Protein AF-A0A428MPU1-F1 (afdb_monomer_lite)

Sequence (63 aa):
MRPEIIFRAKEIITNKYMLCQSVAKATRRLHISSTNTQETINSAFERIASGSETFILAQGVGV

pLDDT: mean 83.44, std 10.85, range [50.03, 92.44]

Foldseek 3Di:
DDVVLVVLLCVQVVPPVLSVLLLVVQLVVQDDPPDDSVVSSSVSSNCSSVVPVVSSVVSVDDD

Organism: NCBI:txid570835

Radius of gyration: 10.77 Å; chains: 1; bounding box: 26×21×28 Å

Structure (mmCIF, N/CA/C/O backbone):
data_AF-A0A428MPU1-F1
#
_entry.id   AF-A0A428MPU1-F1
#
loop_
_atom_site.group_PDB
_atom_site.id
_atom_site.type_symbol
_atom_site.label_atom_id
_atom_site.label_alt_id
_atom_site.label_comp_id
_atom_site.label_asym_id
_atom_site.label_entity_id
_atom_site.label_seq_id
_atom_site.pdbx_PDB_ins_code
_atom_site.Cartn_x
_atom_site.Cartn_y
_atom_site.Cartn_z
_atom_site.occupancy
_atom_site.B_iso_or_equiv
_atom_site.auth_seq_id
_atom_site.auth_comp_id
_atom_site.auth_asym_id
_atom_site.auth_atom_id
_atom_site.pdbx_PDB_model_num
ATOM 1 N N . MET A 1 1 ? -3.366 8.606 -9.420 1.00 64.19 1 MET A N 1
ATOM 2 C CA . MET A 1 1 ? -3.843 8.201 -8.084 1.00 64.19 1 MET A CA 1
ATOM 3 C C . MET A 1 1 ? -5.351 8.039 -8.157 1.00 64.19 1 MET A C 1
ATOM 5 O O . MET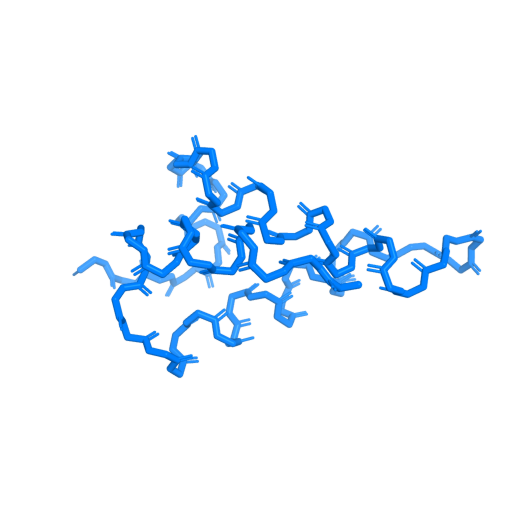 A 1 1 ? -6.024 9.019 -8.448 1.00 64.19 1 MET A O 1
ATOM 9 N N . ARG A 1 2 ? -5.864 6.810 -8.015 1.00 81.69 2 ARG A N 1
ATOM 10 C CA . ARG A 1 2 ? -7.294 6.492 -8.191 1.00 81.69 2 ARG A CA 1
ATOM 11 C C . ARG A 1 2 ? -7.970 6.285 -6.826 1.00 81.69 2 ARG A C 1
ATOM 13 O O . ARG A 1 2 ? -7.505 5.429 -6.071 1.00 81.69 2 ARG A O 1
ATOM 20 N N . PRO A 1 3 ? -9.023 7.049 -6.479 1.00 86.38 3 PRO A N 1
ATOM 21 C CA . PRO A 1 3 ? -9.602 7.033 -5.134 1.00 86.38 3 PRO A CA 1
ATOM 22 C C . PRO A 1 3 ? -10.212 5.676 -4.767 1.00 86.38 3 PRO A C 1
ATOM 24 O O . PRO A 1 3 ? -10.040 5.221 -3.640 1.00 86.38 3 PRO A O 1
ATOM 27 N N . GLU A 1 4 ? -10.843 4.989 -5.720 1.00 92.00 4 GLU A N 1
ATOM 28 C CA . GLU A 1 4 ? -11.449 3.662 -5.530 1.00 92.00 4 GLU A CA 1
ATOM 29 C C . GLU A 1 4 ? -10.470 2.612 -4.968 1.00 92.00 4 GLU A C 1
ATOM 31 O O . GLU A 1 4 ? -10.830 1.822 -4.099 1.00 92.00 4 GLU A O 1
ATOM 36 N N . ILE A 1 5 ? -9.208 2.641 -5.407 1.00 90.19 5 ILE A N 1
ATOM 37 C CA . ILE A 1 5 ? -8.180 1.673 -5.010 1.00 90.19 5 ILE A CA 1
ATOM 38 C C . ILE A 1 5 ? -7.731 1.947 -3.573 1.00 90.19 5 ILE A C 1
ATOM 40 O O . ILE A 1 5 ? -7.503 1.022 -2.800 1.00 90.19 5 ILE A O 1
ATOM 44 N N . ILE A 1 6 ? -7.658 3.223 -3.188 1.00 90.00 6 ILE A N 1
ATOM 45 C CA . ILE A 1 6 ? -7.314 3.629 -1.821 1.00 90.00 6 ILE A CA 1
ATOM 46 C C . ILE A 1 6 ? -8.408 3.183 -0.854 1.00 90.00 6 ILE A C 1
ATOM 48 O O . ILE A 1 6 ? -8.092 2.682 0.223 1.00 90.00 6 ILE A O 1
ATOM 52 N N . PHE A 1 7 ? -9.681 3.342 -1.235 1.00 91.69 7 PHE A N 1
ATOM 53 C CA . PHE A 1 7 ? -10.803 2.871 -0.426 1.00 91.69 7 PHE A CA 1
ATOM 54 C C . PHE A 1 7 ? -10.726 1.361 -0.197 1.00 91.69 7 PHE A C 1
ATOM 56 O O . PHE A 1 7 ? -10.755 0.942 0.956 1.00 91.69 7 PHE A O 1
ATOM 63 N N . ARG A 1 8 ? -10.502 0.568 -1.251 1.00 91.44 8 ARG A N 1
ATOM 64 C CA . ARG A 1 8 ? -10.340 -0.891 -1.129 1.00 91.44 8 ARG A CA 1
ATOM 65 C C . ARG A 1 8 ? -9.122 -1.287 -0.293 1.00 91.44 8 ARG A C 1
ATOM 67 O O . ARG A 1 8 ? -9.208 -2.141 0.578 1.00 91.44 8 ARG A O 1
ATOM 74 N N . ALA A 1 9 ? -7.978 -0.633 -0.490 1.00 90.56 9 ALA A N 1
ATOM 75 C CA . ALA A 1 9 ? -6.775 -0.904 0.301 1.00 90.56 9 ALA A CA 1
ATOM 76 C C . ALA A 1 9 ? -6.963 -0.583 1.796 1.00 90.56 9 ALA A C 1
ATOM 78 O O . ALA A 1 9 ? -6.357 -1.223 2.654 1.00 90.56 9 ALA A O 1
ATOM 79 N N . LYS A 1 10 ? -7.814 0.397 2.114 1.00 91.25 10 LYS A N 1
ATOM 80 C CA . LYS A 1 10 ? -8.166 0.781 3.484 1.00 91.25 10 LYS A CA 1
ATOM 81 C C . LYS A 1 10 ? -9.099 -0.231 4.164 1.00 91.25 10 LYS A C 1
ATOM 83 O O . LYS A 1 10 ? -9.093 -0.307 5.389 1.00 91.25 10 LYS A O 1
ATOM 88 N N . GLU A 1 11 ? -9.860 -1.018 3.403 1.00 91.12 11 GLU A N 1
ATOM 89 C CA . GLU A 1 11 ? -10.607 -2.165 3.946 1.00 91.12 11 GLU A CA 1
ATOM 90 C C . GLU A 1 11 ? -9.657 -3.277 4.415 1.00 91.12 11 GLU A C 1
ATOM 92 O O . GLU A 1 11 ? -9.939 -3.935 5.410 1.00 91.12 11 GLU A O 1
ATOM 97 N N . ILE A 1 12 ? -8.498 -3.425 3.762 1.00 90.06 12 ILE A N 1
ATOM 98 C CA . ILE A 1 12 ? -7.456 -4.392 4.146 1.00 90.06 12 ILE A CA 1
ATOM 99 C C . ILE A 1 12 ? -6.595 -3.870 5.305 1.00 90.06 12 ILE A C 1
ATOM 101 O O . ILE A 1 12 ? -6.337 -4.590 6.264 1.00 90.06 12 ILE A O 1
ATOM 105 N N . ILE A 1 13 ? -6.143 -2.612 5.236 1.00 88.50 13 ILE A N 1
ATOM 106 C CA . ILE A 1 13 ? -5.370 -1.962 6.303 1.00 88.50 13 ILE A CA 1
ATOM 107 C C . ILE A 1 13 ? -6.167 -0.770 6.833 1.00 88.50 13 ILE A C 1
ATOM 109 O O . ILE A 1 13 ? -6.075 0.348 6.321 1.00 88.50 13 ILE A O 1
ATOM 113 N N . THR A 1 14 ? -6.924 -0.996 7.906 1.00 87.88 14 THR A N 1
ATOM 114 C CA . THR A 1 14 ? -7.819 0.017 8.490 1.00 87.88 14 THR A CA 1
ATOM 115 C C . THR A 1 14 ? -7.053 1.198 9.092 1.00 87.88 14 THR A C 1
ATOM 117 O O . THR A 1 14 ? -7.508 2.346 9.048 1.00 87.88 14 THR A O 1
ATOM 120 N N . ASN A 1 15 ? -5.857 0.946 9.637 1.00 89.94 15 ASN A N 1
ATOM 121 C CA . ASN A 1 15 ? -5.004 2.000 10.174 1.00 89.94 15 ASN A CA 1
ATOM 122 C C . ASN A 1 15 ? -4.346 2.795 9.033 1.00 89.94 15 ASN A C 1
ATOM 124 O O . ASN A 1 15 ? -3.413 2.331 8.376 1.00 89.94 15 ASN A O 1
ATOM 128 N N . LYS A 1 16 ? -4.784 4.046 8.851 1.00 90.50 16 LYS A N 1
ATOM 129 C CA . LYS A 1 16 ? -4.284 4.943 7.794 1.00 90.50 16 LYS A CA 1
ATOM 130 C C . LYS A 1 16 ? -2.765 5.160 7.821 1.00 90.50 16 LYS A C 1
ATOM 132 O O . LYS A 1 16 ? -2.159 5.324 6.767 1.00 90.50 16 LYS A O 1
ATOM 137 N N . TYR A 1 17 ? -2.136 5.156 8.997 1.00 90.00 17 TYR A N 1
ATOM 138 C CA . TYR A 1 17 ? -0.689 5.346 9.122 1.00 90.00 17 TYR A CA 1
ATOM 139 C C . TYR A 1 17 ? 0.072 4.092 8.687 1.00 90.00 17 TYR A C 1
ATOM 141 O O . TYR A 1 17 ? 1.087 4.196 7.999 1.00 90.00 17 TYR A O 1
ATOM 149 N N . MET A 1 18 ? -0.439 2.908 9.032 1.00 89.31 18 MET A N 1
ATOM 150 C CA . MET A 1 18 ? 0.107 1.632 8.559 1.00 89.31 18 MET A CA 1
ATOM 151 C C . MET A 1 18 ? -0.067 1.481 7.048 1.00 89.31 18 MET A C 1
ATOM 153 O O . MET A 1 18 ? 0.866 1.054 6.368 1.00 89.31 18 MET A O 1
ATOM 157 N N . LEU A 1 19 ? -1.214 1.902 6.507 1.00 89.81 19 LEU A N 1
ATOM 158 C CA . LEU A 1 19 ? -1.466 1.911 5.067 1.00 89.81 19 LEU A CA 1
ATOM 159 C C . LEU A 1 19 ? -0.436 2.786 4.341 1.00 89.81 19 LEU A C 1
ATOM 161 O O . LEU A 1 19 ? 0.242 2.307 3.436 1.00 89.81 19 LEU A O 1
ATOM 165 N N . CYS A 1 20 ? -0.245 4.034 4.779 1.00 91.75 20 CYS A N 1
ATOM 166 C CA . CYS A 1 20 ? 0.740 4.937 4.177 1.00 91.75 20 CYS A CA 1
ATOM 167 C C . CYS A 1 20 ? 2.172 4.383 4.245 1.00 91.75 20 CYS A C 1
ATOM 169 O O . CYS A 1 20 ? 2.900 4.443 3.255 1.00 91.75 20 CYS A O 1
ATOM 171 N N . GLN A 1 21 ? 2.581 3.810 5.381 1.00 90.19 21 GLN A N 1
ATOM 172 C CA . GLN A 1 21 ? 3.908 3.199 5.523 1.00 90.19 21 GLN A CA 1
ATOM 173 C C . GLN A 1 21 ? 4.091 1.997 4.591 1.00 90.19 21 GLN A C 1
ATOM 175 O O . GLN A 1 21 ? 5.120 1.875 3.921 1.00 90.19 21 GLN A O 1
ATOM 180 N N . SER A 1 22 ? 3.071 1.146 4.499 1.00 89.94 22 SER A N 1
ATOM 181 C CA . SER A 1 22 ? 3.064 -0.032 3.630 1.00 89.94 22 SER A CA 1
ATOM 182 C C . SER A 1 22 ? 3.159 0.361 2.166 1.00 89.94 22 SER A C 1
ATOM 184 O O . SER A 1 22 ? 3.990 -0.181 1.442 1.00 89.94 22 SER A O 1
ATOM 186 N N . VAL A 1 23 ? 2.379 1.355 1.743 1.00 90.62 23 VAL A N 1
ATOM 187 C CA . VAL A 1 23 ? 2.421 1.900 0.383 1.00 90.62 23 VAL A CA 1
ATOM 188 C C . VAL A 1 23 ? 3.781 2.524 0.091 1.00 90.62 23 VAL A C 1
ATOM 190 O O . VAL A 1 23 ? 4.347 2.262 -0.966 1.00 90.62 23 VAL A O 1
ATOM 193 N N . ALA A 1 24 ? 4.358 3.296 1.015 1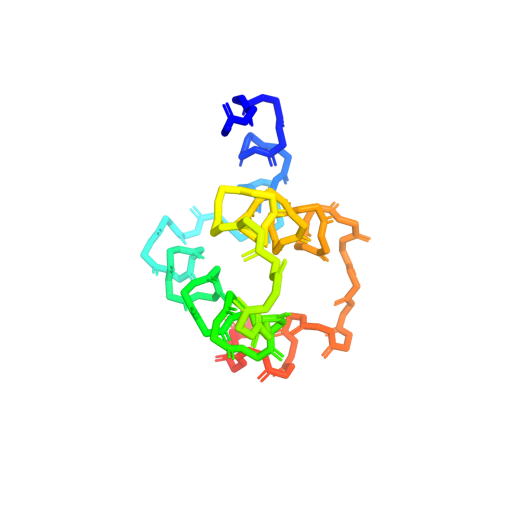.00 89.81 24 ALA A N 1
ATOM 194 C CA . ALA A 1 24 ? 5.668 3.915 0.816 1.00 89.81 24 ALA A CA 1
ATOM 195 C C . ALA A 1 24 ? 6.779 2.865 0.658 1.00 89.81 24 ALA A C 1
ATOM 197 O O . ALA A 1 24 ? 7.597 2.946 -0.260 1.00 89.81 24 ALA A O 1
ATOM 198 N N . LYS A 1 25 ? 6.789 1.838 1.515 1.00 89.31 25 LYS A N 1
ATOM 199 C CA . LYS A 1 25 ? 7.744 0.726 1.428 1.00 89.31 25 LYS A CA 1
ATOM 200 C C . LYS A 1 25 ? 7.549 -0.074 0.138 1.00 89.31 25 LYS A C 1
ATOM 202 O O . LYS A 1 25 ? 8.526 -0.438 -0.506 1.00 89.31 25 LYS A O 1
ATOM 207 N N . ALA A 1 26 ? 6.305 -0.312 -0.266 1.00 88.88 26 ALA A N 1
ATOM 208 C CA . ALA A 1 26 ? 5.968 -1.013 -1.499 1.00 88.88 26 ALA A CA 1
ATOM 209 C C . ALA A 1 26 ? 6.429 -0.226 -2.722 1.00 88.88 26 ALA A C 1
ATOM 211 O O . ALA A 1 26 ? 7.106 -0.770 -3.583 1.00 88.88 26 ALA A O 1
ATOM 212 N N . THR A 1 27 ? 6.137 1.072 -2.746 1.00 90.25 27 THR A N 1
ATOM 213 C CA . THR A 1 27 ? 6.548 1.980 -3.817 1.00 90.25 27 THR A CA 1
ATOM 214 C C . THR A 1 27 ? 8.061 1.93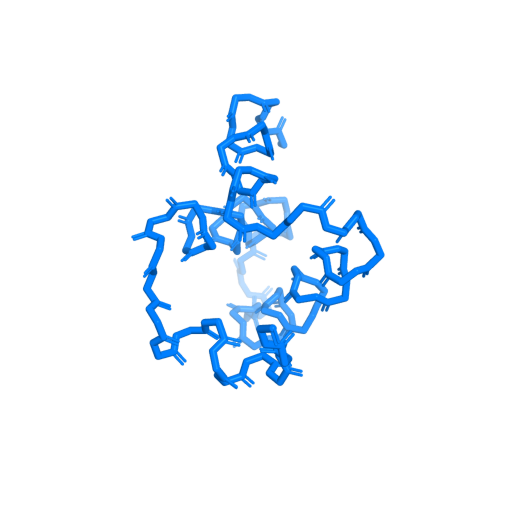9 -3.990 1.00 90.25 27 THR A C 1
ATOM 216 O O . THR A 1 27 ? 8.525 1.745 -5.102 1.00 90.25 27 THR A O 1
ATOM 219 N N . ARG A 1 28 ? 8.846 1.996 -2.905 1.00 89.06 28 ARG A N 1
ATOM 220 C CA . ARG A 1 28 ? 10.317 1.886 -2.985 1.00 89.06 28 ARG A CA 1
ATOM 221 C C . ARG A 1 28 ? 10.804 0.549 -3.550 1.00 89.06 28 ARG A C 1
ATOM 223 O O . ARG A 1 28 ? 11.822 0.531 -4.224 1.00 89.06 28 ARG A O 1
ATOM 230 N N . ARG A 1 29 ? 10.107 -0.558 -3.270 1.00 85.56 29 ARG A N 1
ATOM 231 C CA . ARG A 1 29 ? 10.463 -1.894 -3.786 1.00 85.56 29 ARG A CA 1
ATOM 232 C C . ARG A 1 29 ? 10.068 -2.095 -5.246 1.00 85.56 29 ARG A C 1
ATOM 234 O O . ARG A 1 29 ? 10.708 -2.873 -5.939 1.00 85.56 29 ARG A O 1
ATOM 241 N N . LEU A 1 30 ? 8.982 -1.458 -5.675 1.00 84.00 30 LEU A N 1
ATOM 242 C CA . LEU A 1 30 ? 8.421 -1.599 -7.019 1.00 84.00 30 LEU A CA 1
ATOM 243 C C . LEU A 1 30 ? 8.967 -0.567 -8.001 1.00 84.00 30 LEU A C 1
ATOM 245 O O . LEU A 1 30 ? 8.903 -0.786 -9.207 1.00 84.00 30 LEU A O 1
ATOM 249 N N . HIS A 1 31 ? 9.472 0.555 -7.497 1.00 86.12 31 HIS A N 1
ATOM 250 C CA . HIS A 1 31 ? 9.997 1.614 -8.332 1.00 86.12 31 HIS A CA 1
ATOM 251 C C . HIS A 1 31 ? 11.326 1.195 -8.960 1.00 86.12 31 HIS A C 1
ATOM 253 O O . HIS A 1 31 ? 12.289 0.884 -8.263 1.00 86.12 31 HIS A O 1
ATOM 259 N N . ILE A 1 32 ? 11.377 1.258 -10.285 1.00 78.62 32 ILE A N 1
ATOM 260 C CA . ILE A 1 32 ? 12.607 1.260 -11.073 1.00 78.62 32 ILE A CA 1
ATOM 261 C C . ILE A 1 32 ? 12.659 2.586 -11.839 1.00 78.62 32 ILE A C 1
ATOM 263 O O . ILE A 1 32 ? 11.614 3.152 -12.157 1.00 78.62 32 ILE A O 1
ATOM 267 N N . SER A 1 33 ? 13.854 3.091 -12.155 1.00 73.94 33 SER A N 1
ATOM 268 C CA . SER A 1 33 ? 14.060 4.458 -12.676 1.00 73.94 33 SER A CA 1
ATOM 269 C C . SER A 1 33 ? 13.277 4.789 -13.957 1.00 73.94 33 SER A C 1
ATOM 271 O O . SER A 1 33 ? 13.072 5.957 -14.268 1.00 73.94 33 SER A O 1
ATOM 273 N N . SER A 1 34 ? 12.839 3.769 -14.701 1.00 76.56 34 SER A N 1
ATOM 274 C CA . SER A 1 34 ? 12.052 3.912 -15.931 1.00 76.56 34 SER A CA 1
ATOM 275 C C . SER A 1 34 ? 10.533 3.984 -15.704 1.00 76.56 34 SER A C 1
ATOM 277 O O . SER A 1 34 ? 9.796 4.208 -16.663 1.00 76.56 34 SER A O 1
ATOM 279 N N . THR A 1 35 ? 10.029 3.754 -14.488 1.00 80.06 35 THR A N 1
ATOM 280 C CA . THR A 1 35 ? 8.583 3.706 -14.217 1.00 80.06 35 THR A CA 1
ATOM 281 C C . THR A 1 35 ? 8.084 5.031 -13.665 1.00 80.06 35 THR A C 1
ATOM 283 O O . THR A 1 35 ? 8.693 5.623 -12.777 1.00 80.06 35 THR A O 1
ATOM 286 N N . ASN A 1 36 ? 6.918 5.477 -14.133 1.00 88.75 36 ASN A N 1
ATOM 287 C CA . ASN A 1 36 ? 6.265 6.647 -13.564 1.00 88.75 36 ASN A CA 1
ATOM 288 C C . ASN A 1 36 ? 5.932 6.408 -12.077 1.00 88.75 36 ASN A C 1
ATOM 290 O O . ASN A 1 36 ? 5.350 5.384 -11.697 1.00 88.75 36 ASN A O 1
ATOM 294 N N . THR A 1 37 ? 6.284 7.367 -11.221 1.00 87.56 37 THR A N 1
ATOM 295 C CA . THR A 1 37 ? 6.081 7.265 -9.771 1.00 87.56 37 THR A CA 1
ATOM 296 C C . THR A 1 37 ? 4.606 7.109 -9.402 1.00 87.56 37 THR A C 1
ATOM 298 O O . THR A 1 37 ? 4.281 6.329 -8.510 1.00 87.56 37 THR A O 1
ATOM 301 N N . GLN A 1 38 ? 3.691 7.792 -10.098 1.00 89.12 38 GLN A N 1
ATOM 302 C CA . GLN A 1 38 ? 2.255 7.686 -9.826 1.00 89.12 38 GLN A CA 1
ATOM 303 C C . GLN A 1 38 ? 1.717 6.290 -10.153 1.00 89.12 38 GLN A C 1
ATOM 305 O O . GLN A 1 38 ? 0.945 5.744 -9.368 1.00 89.12 38 GLN A O 1
ATOM 310 N N . GLU A 1 39 ? 2.155 5.698 -11.264 1.00 89.44 39 GLU A N 1
ATOM 311 C CA . GLU A 1 39 ? 1.805 4.322 -11.645 1.00 89.44 39 GLU A CA 1
ATOM 312 C C . GLU A 1 39 ? 2.348 3.300 -10.644 1.00 89.44 39 GLU A C 1
ATOM 314 O O . GLU A 1 39 ? 1.655 2.354 -10.264 1.00 89.44 39 GLU A O 1
ATOM 319 N N . THR A 1 40 ? 3.555 3.544 -10.132 1.00 90.81 40 THR A N 1
ATOM 320 C CA . THR A 1 40 ? 4.158 2.708 -9.088 1.00 90.81 40 THR A CA 1
ATOM 321 C C . THR A 1 40 ? 3.341 2.766 -7.792 1.00 90.81 40 THR A C 1
ATOM 323 O O . THR A 1 40 ? 3.083 1.736 -7.169 1.00 90.81 40 THR A O 1
ATOM 326 N N . ILE A 1 41 ? 2.888 3.962 -7.398 1.00 90.69 41 ILE A N 1
ATOM 327 C CA . ILE A 1 41 ? 2.031 4.156 -6.220 1.00 90.69 41 ILE A CA 1
ATOM 328 C C . ILE A 1 41 ? 0.671 3.474 -6.422 1.00 90.69 41 ILE A C 1
ATOM 330 O O . ILE A 1 41 ? 0.202 2.791 -5.514 1.00 90.69 41 ILE A O 1
ATOM 334 N N . ASN A 1 42 ? 0.050 3.610 -7.600 1.00 91.94 42 ASN A N 1
ATOM 335 C CA . ASN A 1 42 ? -1.212 2.927 -7.912 1.00 91.94 42 ASN A CA 1
ATOM 336 C C . ASN A 1 42 ? -1.046 1.403 -7.792 1.00 91.94 42 ASN A C 1
ATOM 338 O O . ASN A 1 42 ? -1.800 0.766 -7.064 1.00 91.94 42 ASN A O 1
ATOM 342 N N . SER A 1 43 ? 0.006 0.843 -8.399 1.00 90.44 43 SER A N 1
ATOM 343 C CA . SER A 1 43 ? 0.342 -0.587 -8.317 1.00 90.44 43 SER A CA 1
ATOM 344 C C . SER A 1 43 ? 0.564 -1.066 -6.877 1.00 90.44 43 SER A C 1
ATOM 346 O O . SER A 1 43 ? 0.213 -2.192 -6.520 1.00 90.44 43 SER A O 1
ATOM 348 N N . ALA A 1 44 ? 1.159 -0.222 -6.028 1.00 91.06 44 ALA A N 1
ATOM 349 C CA . ALA A 1 44 ? 1.334 -0.526 -4.613 1.00 91.06 44 ALA A CA 1
ATOM 350 C C . ALA A 1 44 ? -0.014 -0.611 -3.882 1.00 91.06 44 ALA A C 1
ATOM 352 O O . ALA A 1 44 ? -0.222 -1.548 -3.116 1.00 91.06 44 ALA A O 1
ATOM 353 N N . PHE A 1 45 ? -0.937 0.321 -4.137 1.00 92.38 45 PHE A N 1
ATOM 354 C CA . PHE A 1 45 ? -2.290 0.260 -3.580 1.00 92.38 45 PHE A CA 1
ATOM 355 C C . PHE A 1 45 ? -3.084 -0.941 -4.109 1.00 92.38 45 PHE A C 1
ATOM 357 O O . PHE A 1 45 ? -3.767 -1.589 -3.321 1.00 92.38 45 PHE A O 1
ATOM 364 N N . GLU A 1 46 ? -2.967 -1.279 -5.395 1.0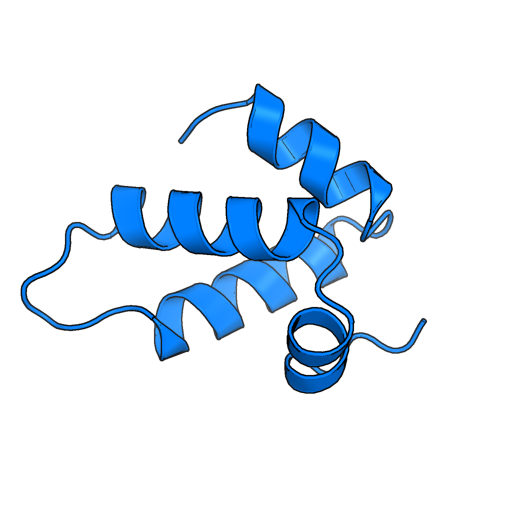0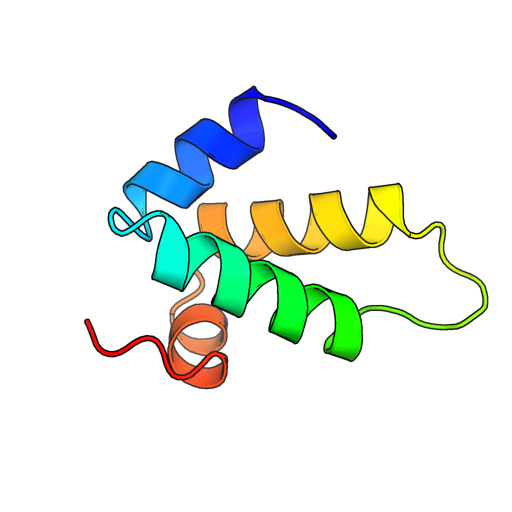 92.44 46 GLU A N 1
ATOM 365 C CA . GLU A 1 46 ? -3.646 -2.441 -5.986 1.00 92.44 46 GLU A CA 1
ATOM 366 C C . GLU A 1 46 ? -3.212 -3.754 -5.335 1.00 92.44 46 GLU A C 1
ATOM 368 O O . GLU A 1 46 ? -4.061 -4.566 -4.983 1.00 92.44 46 GLU A O 1
ATOM 373 N N . ARG A 1 47 ? -1.909 -3.933 -5.087 1.00 90.19 47 ARG A N 1
ATOM 374 C CA . ARG A 1 47 ? -1.379 -5.119 -4.389 1.00 90.19 47 ARG A CA 1
ATOM 375 C C . ARG A 1 47 ? -1.817 -5.233 -2.931 1.00 90.19 47 ARG A C 1
ATOM 377 O O . ARG A 1 47 ? -1.885 -6.336 -2.399 1.00 90.19 47 ARG A O 1
ATOM 384 N N . ILE A 1 48 ? -2.084 -4.107 -2.271 1.00 89.75 48 ILE A N 1
ATOM 385 C CA . ILE A 1 48 ? -2.656 -4.107 -0.917 1.00 89.75 48 ILE A CA 1
ATOM 386 C C . ILE A 1 48 ? -4.139 -4.457 -0.997 1.00 89.75 48 ILE A C 1
ATOM 388 O O . ILE A 1 48 ? -4.592 -5.331 -0.269 1.00 89.75 48 ILE A O 1
ATOM 392 N N . ALA A 1 49 ? -4.878 -3.818 -1.906 1.00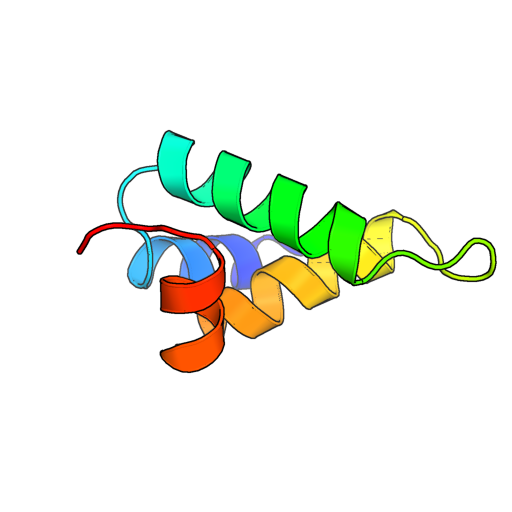 90.81 49 ALA A N 1
ATOM 393 C CA . ALA A 1 49 ? -6.304 -4.049 -2.112 1.00 90.81 49 ALA A CA 1
ATOM 394 C C . ALA A 1 49 ? -6.624 -5.480 -2.575 1.00 90.81 49 ALA A C 1
ATOM 396 O O . ALA A 1 49 ? -7.703 -5.980 -2.275 1.00 90.81 49 ALA A O 1
ATOM 397 N N . SER A 1 50 ? -5.700 -6.156 -3.265 1.00 89.88 50 SER A N 1
ATOM 398 C CA . SER A 1 50 ? -5.847 -7.566 -3.644 1.00 89.88 50 SER A CA 1
ATOM 399 C C . SER A 1 50 ? -5.695 -8.539 -2.471 1.00 89.88 50 SER A C 1
ATOM 401 O O . SER A 1 50 ? -5.810 -9.743 -2.680 1.00 89.88 50 SER A O 1
ATOM 403 N N . GLY A 1 51 ? -5.404 -8.051 -1.257 1.00 79.50 51 GLY A N 1
ATOM 404 C CA . GLY A 1 51 ? -5.317 -8.881 -0.056 1.00 79.50 51 GLY A CA 1
ATOM 405 C C . GLY A 1 51 ? -4.196 -9.917 -0.112 1.00 79.50 51 GLY A C 1
ATOM 406 O O . GLY A 1 51 ? -4.279 -10.945 0.548 1.00 79.50 51 GLY A O 1
ATOM 407 N N . SER A 1 52 ? -3.152 -9.691 -0.917 1.00 77.56 52 SER A N 1
ATOM 408 C CA . SER A 1 52 ? -2.044 -10.637 -1.023 1.00 77.56 52 SER A CA 1
ATOM 409 C C . SER A 1 52 ? -1.307 -10.711 0.320 1.00 77.56 52 SER A C 1
ATOM 411 O O . SER A 1 52 ? -0.467 -9.862 0.609 1.00 77.56 52 SER A O 1
ATOM 413 N N . GLU A 1 53 ? -1.615 -11.718 1.143 1.00 63.41 53 GLU A N 1
ATOM 414 C CA . GLU A 1 53 ? -1.057 -11.904 2.494 1.00 63.41 53 GLU A CA 1
ATOM 415 C C . GLU A 1 53 ? 0.470 -11.828 2.503 1.00 63.41 53 GLU A C 1
ATOM 417 O O . GLU A 1 53 ? 1.057 -11.124 3.318 1.00 63.41 53 GLU A O 1
ATOM 422 N N . THR A 1 54 ? 1.135 -12.443 1.522 1.00 64.62 54 THR A N 1
ATOM 423 C CA . THR A 1 54 ? 2.596 -12.370 1.374 1.00 64.62 54 THR A CA 1
ATOM 424 C C . THR A 1 54 ? 3.098 -10.934 1.218 1.00 64.62 54 THR A C 1
ATOM 426 O O . THR A 1 54 ? 4.173 -10.592 1.706 1.00 64.62 54 THR A O 1
ATOM 429 N N . PHE A 1 55 ? 2.325 -10.075 0.551 1.00 69.69 55 PHE A N 1
ATOM 430 C CA . PHE A 1 55 ? 2.646 -8.664 0.395 1.00 69.69 55 PHE A CA 1
ATOM 431 C C . PHE A 1 55 ? 2.455 -7.924 1.718 1.00 69.69 55 PHE A C 1
ATOM 433 O O . PHE A 1 55 ? 3.395 -7.287 2.178 1.00 69.69 55 PHE A O 1
ATOM 440 N N . ILE A 1 56 ? 1.298 -8.070 2.368 1.00 67.50 56 ILE A N 1
ATOM 441 C CA . ILE A 1 56 ? 0.983 -7.433 3.660 1.00 67.50 56 ILE A CA 1
ATOM 442 C C . ILE A 1 56 ? 2.026 -7.807 4.733 1.00 67.50 56 ILE A C 1
ATOM 444 O O . ILE A 1 56 ? 2.599 -6.927 5.382 1.00 67.50 56 ILE A O 1
ATOM 448 N N . LEU A 1 57 ? 2.356 -9.098 4.844 1.00 66.69 57 LEU A N 1
ATOM 449 C CA . LEU A 1 57 ? 3.354 -9.621 5.780 1.00 66.69 57 LEU A CA 1
ATOM 450 C C . LEU A 1 57 ? 4.768 -9.120 5.452 1.00 66.69 57 LEU A C 1
ATOM 452 O O . LEU A 1 57 ? 5.495 -8.694 6.349 1.00 66.69 57 LEU A O 1
ATOM 456 N N . ALA A 1 58 ? 5.157 -9.074 4.170 1.00 65.00 58 ALA A N 1
ATOM 457 C CA . ALA A 1 58 ? 6.453 -8.523 3.760 1.00 65.00 58 ALA A CA 1
ATOM 458 C C . ALA A 1 58 ? 6.586 -7.019 4.067 1.00 65.00 58 ALA A C 1
ATOM 460 O O . ALA A 1 58 ? 7.699 -6.496 4.237 1.00 65.00 58 ALA A O 1
ATOM 461 N N . GLN A 1 59 ? 5.462 -6.308 4.174 1.00 66.88 59 GLN A N 1
ATOM 462 C CA . GLN A 1 59 ? 5.464 -4.918 4.606 1.00 66.88 59 GLN A CA 1
ATOM 463 C C . GLN A 1 59 ? 5.687 -4.767 6.116 1.00 66.88 59 GLN A C 1
ATOM 465 O O . GLN A 1 59 ? 6.147 -3.698 6.517 1.00 66.88 59 GLN A O 1
ATOM 470 N N . GLY A 1 60 ? 5.558 -5.833 6.914 1.00 63.16 60 GLY A N 1
ATOM 471 C CA . GLY A 1 60 ? 5.722 -5.796 8.371 1.00 63.16 60 GLY A CA 1
ATOM 472 C C . GLY A 1 60 ? 4.506 -5.201 9.077 1.00 63.16 60 GLY A C 1
ATOM 473 O O . GLY A 1 60 ? 4.631 -4.635 10.160 1.00 63.16 60 GLY A O 1
ATOM 474 N N . VAL A 1 61 ? 3.340 -5.274 8.434 1.00 61.06 61 VAL A N 1
ATOM 475 C CA . VAL A 1 61 ? 2.070 -4.884 9.039 1.00 61.06 61 VAL A CA 1
ATOM 476 C C . VAL A 1 61 ? 1.666 -6.023 9.962 1.00 61.06 61 VAL A C 1
ATOM 478 O O . VAL A 1 61 ? 1.214 -7.062 9.491 1.00 61.06 61 VAL A O 1
ATOM 481 N N . GLY A 1 62 ? 1.908 -5.859 11.263 1.00 55.41 62 GLY A N 1
ATOM 482 C CA . GLY A 1 62 ? 1.276 -6.711 12.266 1.00 55.41 62 GLY A CA 1
ATOM 483 C C . GLY A 1 62 ? -0.235 -6.542 12.147 1.00 55.41 62 GLY A C 1
ATOM 484 O O . GLY A 1 62 ? -0.709 -5.402 12.141 1.00 55.41 62 GLY A O 1
ATOM 485 N N . VAL A 1 63 ? -0.934 -7.660 11.950 1.00 50.03 63 VAL A N 1
ATOM 486 C CA . VAL A 1 63 ? -2.400 -7.733 12.000 1.00 50.03 63 VAL A CA 1
ATOM 487 C C . VAL A 1 63 ? -2.908 -7.381 13.392 1.00 50.03 63 VAL A C 1
ATOM 489 O O . VAL A 1 63 ? -2.248 -7.787 14.376 1.00 50.03 63 VAL A O 1
#

Secondary structure (DSSP, 8-state):
--HHHHHHHHHH---HHHHHHHHHHHHHHH--TTS-HHHHHHHHHHHHHTT-HHHHHHHT---